Protein AF-A0A2P7AXT3-F1 (afdb_monomer)

Sequence (94 aa):
MLLDEPGSDLPGLVREECRDLLAQIGEKTVRIQTKT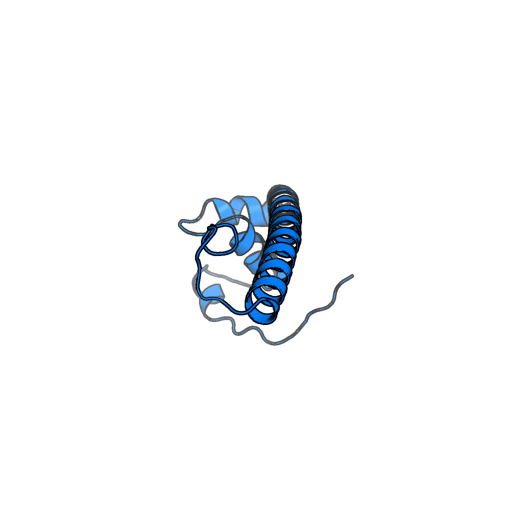RRIKEVAAETDTTRRLQTMPRVGPIVALAVEAFTPAMASFKRGRDFAGSSPSHRFRLQ

Foldseek 3Di:
DLLPDPDNPDDPVNSVVVVVVVVVVVVVVVVVVVVVVVLQVVLVPDPQSVVQCVDPPRHSNNSVVCVQQFDDCVVDPDPVSRVPDDRDDDDDDD

Solvent-accessible surface area (backbone atoms only — not comparable to full-atom values): 5755 Å² total; per-residue (Å²): 103,80,85,70,49,93,82,52,94,66,54,69,66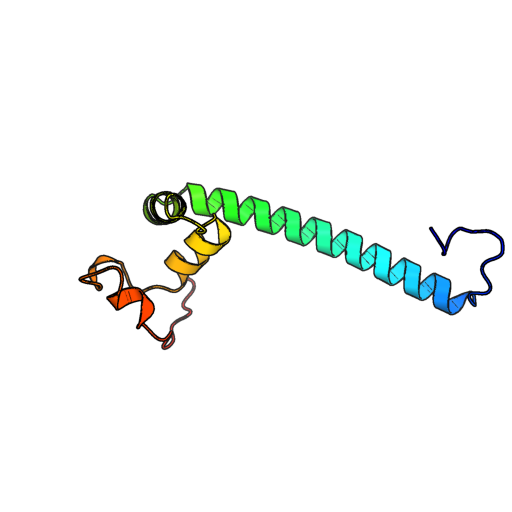,61,45,51,54,52,49,52,50,50,52,51,49,52,54,51,49,54,52,50,52,54,52,51,52,52,44,44,54,58,22,63,72,40,72,66,26,46,55,41,39,74,42,90,92,27,44,44,69,54,15,40,51,47,61,78,71,46,76,65,70,87,81,46,94,44,84,68,58,56,79,69,59,72,86,78,80,79,94,73,94,125

Organism: NCBI:txid314235

pLDDT: mean 76.6, std 16.17, range [37.34, 98.19]

Mean predicted aligned error: 11.71 Å

Secondary structure (DSSP, 8-state):
-TTT-TT----HHHHHHHHHHHHHHHHHHHHHHHHHHHHHHHHHH-HHHHHHTTSTT--HHHHHHHHHHS--GGG-SSHHHH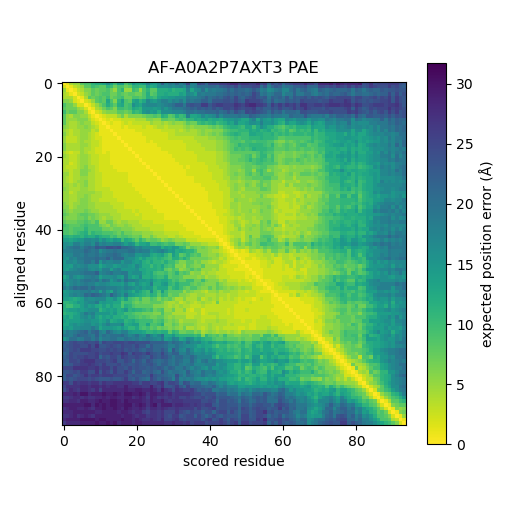HT----------

Structure (mmCIF, N/CA/C/O backbone):
data_AF-A0A2P7AXT3-F1
#
_entry.id   A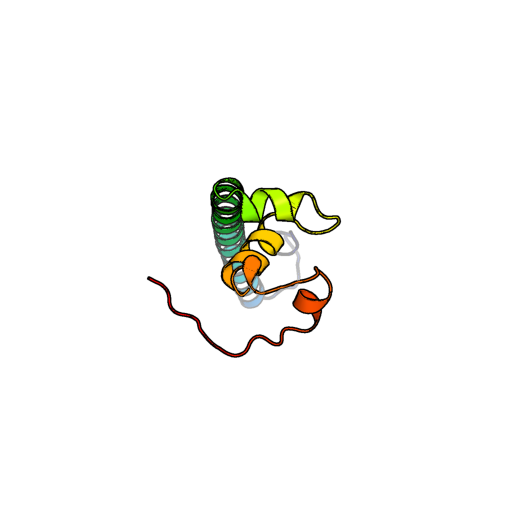F-A0A2P7AXT3-F1
#
loop_
_atom_site.group_PDB
_atom_site.id
_atom_site.type_symbol
_atom_site.label_atom_id
_atom_site.label_alt_id
_atom_site.label_comp_id
_atom_site.label_asym_id
_atom_site.label_entity_id
_atom_site.label_seq_id
_atom_site.pdbx_PDB_ins_code
_atom_site.Cartn_x
_atom_site.Cartn_y
_atom_site.Cartn_z
_atom_site.occupancy
_atom_site.B_iso_or_equiv
_atom_site.auth_seq_id
_atom_site.auth_comp_id
_atom_site.auth_asym_id
_atom_site.auth_atom_id
_atom_site.pdbx_PDB_model_num
ATOM 1 N N . MET A 1 1 ? 14.974 12.132 -14.523 1.00 62.66 1 MET A N 1
ATOM 2 C CA . MET A 1 1 ? 15.087 10.776 -13.921 1.00 62.66 1 MET A CA 1
ATOM 3 C C . MET A 1 1 ? 16.189 10.050 -14.681 1.00 62.66 1 MET A C 1
ATOM 5 O O . MET A 1 1 ? 16.361 10.381 -15.839 1.00 62.66 1 MET A O 1
ATOM 9 N N . LEU A 1 2 ? 16.930 9.084 -14.118 1.00 65.50 2 LEU A N 1
ATOM 10 C CA . LEU A 1 2 ? 18.057 8.429 -14.832 1.00 65.50 2 LEU A CA 1
ATOM 11 C C . LEU A 1 2 ? 17.674 7.847 -16.219 1.00 65.50 2 LEU A C 1
ATOM 13 O O . LEU A 1 2 ? 18.516 7.712 -17.107 1.00 65.50 2 LEU A O 1
ATOM 17 N N . LEU A 1 3 ? 16.386 7.539 -16.420 1.00 68.81 3 LEU A N 1
ATOM 18 C CA . LEU A 1 3 ? 15.824 7.071 -17.692 1.00 68.81 3 LEU A CA 1
ATOM 19 C C . LEU A 1 3 ? 15.602 8.178 -18.743 1.00 68.81 3 LEU A C 1
ATOM 21 O O . LEU A 1 3 ? 15.363 7.845 -19.903 1.00 68.81 3 LEU A O 1
ATOM 25 N N . ASP A 1 4 ? 15.696 9.454 -18.375 1.00 70.81 4 ASP A N 1
ATOM 26 C CA . ASP A 1 4 ? 15.493 10.615 -19.258 1.00 70.81 4 ASP A CA 1
ATOM 27 C C . ASP A 1 4 ? 16.793 11.395 -19.510 1.00 70.81 4 ASP A C 1
ATOM 29 O O . ASP A 1 4 ? 16.810 12.296 -20.341 1.00 70.81 4 ASP A O 1
ATOM 33 N N . GLU A 1 5 ? 17.883 11.042 -18.817 1.00 77.44 5 GLU A N 1
ATOM 34 C CA . GLU A 1 5 ? 19.186 11.687 -18.989 1.00 77.44 5 GLU A CA 1
ATOM 35 C C . GLU A 1 5 ? 19.814 11.291 -20.340 1.00 77.44 5 GLU A C 1
ATOM 37 O O . GLU A 1 5 ? 20.057 10.094 -20.577 1.00 77.44 5 GLU A O 1
ATOM 42 N N . PRO A 1 6 ? 20.099 12.262 -21.231 1.00 59.66 6 PRO A N 1
ATOM 43 C CA . PRO A 1 6 ? 20.831 12.008 -22.462 1.00 59.66 6 PRO A CA 1
ATOM 44 C C . PRO A 1 6 ? 22.294 11.711 -22.106 1.00 59.66 6 PRO A C 1
ATOM 46 O O . PRO A 1 6 ? 23.054 12.607 -21.755 1.00 59.66 6 PRO A O 1
ATOM 49 N N . GLY A 1 7 ? 22.671 10.432 -22.157 1.00 63.44 7 GLY A N 1
ATOM 50 C CA . GLY A 1 7 ? 24.008 9.952 -21.789 1.00 63.44 7 GLY A CA 1
ATOM 51 C C . GLY A 1 7 ? 24.029 8.862 -20.718 1.00 63.44 7 GLY A C 1
ATOM 52 O O . GLY A 1 7 ? 25.110 8.446 -20.320 1.00 63.44 7 GLY A O 1
ATOM 53 N N . SER A 1 8 ? 22.877 8.375 -20.236 1.00 67.56 8 SER A N 1
ATOM 54 C CA . SER A 1 8 ? 22.899 7.175 -19.394 1.00 67.56 8 SER A CA 1
ATOM 55 C C . SER A 1 8 ? 23.218 5.936 -20.235 1.00 67.56 8 SER A C 1
ATOM 57 O O . SER A 1 8 ? 22.480 5.620 -21.170 1.00 67.56 8 SER A O 1
ATOM 59 N N . ASP A 1 9 ? 24.277 5.211 -19.858 1.00 76.25 9 ASP A N 1
ATOM 60 C CA . ASP A 1 9 ? 24.773 3.969 -20.489 1.00 76.25 9 ASP A CA 1
ATOM 61 C C . ASP A 1 9 ? 23.798 2.777 -20.380 1.00 76.25 9 ASP A C 1
ATOM 63 O O . ASP A 1 9 ? 24.167 1.614 -20.549 1.00 76.25 9 ASP A O 1
ATOM 67 N N . LEU A 1 10 ? 22.529 3.040 -20.061 1.00 79.94 10 LEU A N 1
ATOM 68 C CA . LEU A 1 10 ? 21.513 2.017 -19.904 1.00 79.94 10 LEU A CA 1
ATOM 69 C C . LEU A 1 10 ? 21.023 1.551 -21.286 1.00 79.94 10 LEU A C 1
ATOM 71 O O . LEU A 1 10 ? 20.501 2.383 -22.045 1.00 79.94 10 LEU A O 1
ATOM 75 N N . PRO A 1 11 ? 21.108 0.242 -21.598 1.00 88.06 11 PRO A N 1
ATOM 76 C CA . PRO A 1 11 ? 20.555 -0.310 -22.828 1.00 88.06 11 PRO A CA 1
ATOM 77 C C . PRO A 1 11 ? 19.066 0.023 -22.980 1.00 88.06 11 PRO A C 1
ATOM 79 O O . PRO A 1 11 ? 18.327 0.051 -21.992 1.00 88.06 11 PRO A O 1
ATOM 82 N N . GLY A 1 12 ? 18.615 0.232 -24.221 1.00 85.19 12 GLY A N 1
ATOM 83 C CA . GLY A 1 12 ? 17.232 0.625 -24.530 1.00 85.19 12 GLY A CA 1
ATOM 84 C C . GLY A 1 12 ? 16.180 -0.276 -23.877 1.00 85.19 12 GLY A C 1
ATOM 85 O O . GLY A 1 12 ? 15.277 0.234 -23.222 1.00 85.19 12 GLY A O 1
ATOM 86 N N . LEU A 1 13 ? 16.383 -1.598 -23.934 1.00 88.56 13 LEU A N 1
ATOM 87 C CA . LEU A 1 13 ? 15.496 -2.587 -23.314 1.00 88.56 13 LEU A CA 1
ATOM 88 C C . LEU A 1 13 ? 15.337 -2.368 -21.802 1.00 88.56 13 LEU A C 1
ATOM 90 O O . LEU A 1 13 ? 14.229 -2.343 -21.286 1.00 88.56 13 LEU A O 1
ATOM 94 N N . VAL A 1 14 ? 16.437 -2.141 -21.078 1.00 89.81 14 VAL A N 1
ATOM 95 C CA . VAL A 1 14 ? 16.381 -1.908 -19.623 1.00 89.81 14 VAL A CA 1
ATOM 96 C C . VAL A 1 14 ? 15.610 -0.624 -19.315 1.00 89.81 14 VAL A C 1
ATOM 98 O O . VAL A 1 14 ? 14.881 -0.551 -18.327 1.00 89.81 14 VAL A O 1
ATOM 101 N N . ARG A 1 15 ? 15.744 0.396 -20.169 1.00 88.50 15 ARG A N 1
ATOM 102 C CA . ARG A 1 15 ? 15.029 1.667 -20.026 1.00 88.50 15 ARG A CA 1
ATOM 103 C C . ARG A 1 15 ? 13.526 1.507 -20.254 1.00 88.50 15 ARG A C 1
ATOM 105 O O . ARG A 1 15 ? 12.754 2.126 -19.527 1.00 88.50 15 ARG A O 1
ATOM 112 N N . GLU A 1 16 ? 13.127 0.705 -21.234 1.00 90.06 16 GLU A N 1
ATOM 113 C CA . GLU A 1 16 ? 11.725 0.356 -21.502 1.00 90.06 1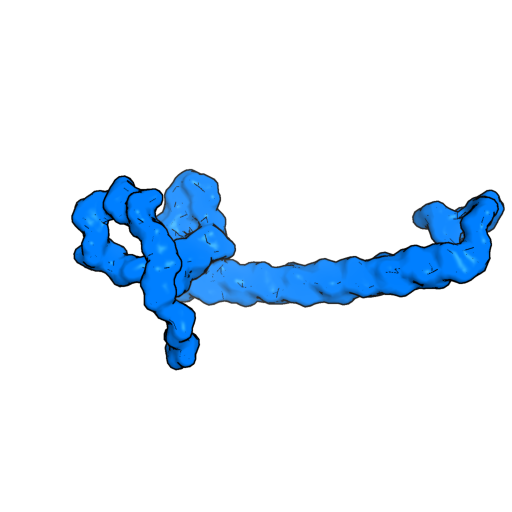6 GLU A CA 1
ATOM 114 C C . GLU A 1 16 ? 11.118 -0.401 -20.319 1.00 90.06 16 GLU A C 1
ATOM 116 O O . GLU A 1 16 ? 10.157 0.086 -19.726 1.00 90.06 16 GLU A O 1
ATOM 121 N N . GLU A 1 17 ? 11.764 -1.475 -19.863 1.00 93.31 17 GLU A N 1
ATOM 122 C CA . GLU A 1 17 ? 11.311 -2.241 -18.694 1.00 93.31 17 GLU A CA 1
ATOM 123 C C . GLU A 1 17 ? 11.185 -1.364 -17.437 1.00 93.31 17 GLU A C 1
ATOM 125 O O . GLU A 1 17 ? 10.204 -1.434 -16.695 1.00 93.31 17 GLU A O 1
ATOM 130 N N . CYS A 1 18 ? 12.150 -0.470 -17.195 1.00 92.50 18 CYS A N 1
ATOM 131 C CA . CYS A 1 18 ? 12.078 0.446 -16.058 1.00 92.50 18 CYS A CA 1
ATOM 132 C C . CYS A 1 18 ? 10.912 1.441 -16.177 1.00 92.50 18 CYS A C 1
ATOM 134 O O . CYS A 1 18 ? 10.289 1.770 -15.165 1.00 92.50 18 CYS A O 1
ATOM 136 N N . ARG A 1 19 ? 10.595 1.925 -17.386 1.00 92.00 19 ARG A N 1
ATOM 137 C CA . ARG A 1 19 ? 9.433 2.803 -17.605 1.00 92.00 19 ARG A CA 1
ATOM 138 C C . ARG A 1 19 ? 8.128 2.062 -17.352 1.00 92.00 19 ARG A C 1
ATOM 140 O O . ARG A 1 19 ? 7.261 2.606 -16.669 1.00 92.00 19 ARG A O 1
ATOM 147 N N . ASP A 1 20 ? 8.024 0.823 -17.809 1.00 95.19 20 ASP A N 1
ATOM 148 C CA . ASP A 1 20 ? 6.845 -0.010 -17.587 1.00 95.19 20 ASP A CA 1
ATOM 149 C C . ASP A 1 20 ? 6.634 -0.30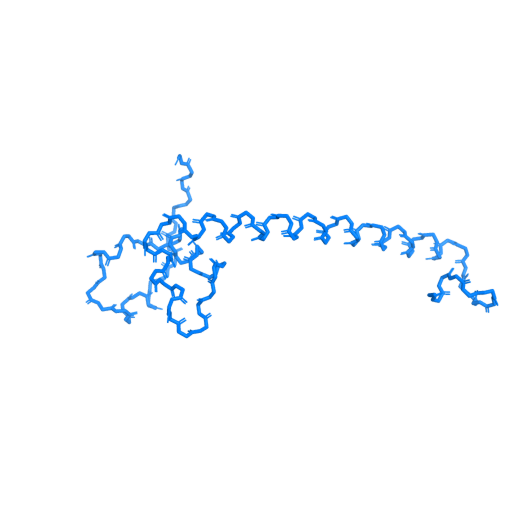0 -16.100 1.00 95.19 20 ASP A C 1
ATOM 151 O O . ASP A 1 20 ? 5.519 -0.170 -15.584 1.00 95.19 20 ASP A O 1
ATOM 155 N N . LEU A 1 21 ? 7.706 -0.601 -15.362 1.00 95.56 21 LEU A N 1
ATOM 156 C CA . LEU A 1 21 ? 7.642 -0.759 -13.907 1.00 95.56 21 LEU A CA 1
ATOM 157 C C . LEU A 1 21 ? 7.173 0.522 -13.211 1.00 95.56 21 LEU A C 1
ATOM 159 O O . LEU A 1 21 ? 6.351 0.457 -12.296 1.00 95.56 21 LEU A O 1
ATOM 163 N N . LEU A 1 22 ? 7.642 1.691 -13.646 1.00 95.69 22 LEU A N 1
ATOM 164 C CA . LEU A 1 22 ? 7.216 2.968 -13.071 1.00 95.69 22 LEU A CA 1
ATOM 165 C C . LEU A 1 22 ? 5.756 3.289 -13.385 1.00 95.69 22 LEU A C 1
ATOM 167 O O . LEU A 1 22 ? 5.031 3.727 -12.489 1.00 95.69 22 LEU A O 1
ATOM 171 N N . ALA A 1 23 ? 5.295 3.005 -14.604 1.00 96.38 23 ALA A N 1
ATOM 172 C CA . ALA A 1 23 ? 3.885 3.116 -14.965 1.00 96.38 23 ALA A CA 1
ATOM 173 C C . ALA A 1 23 ? 3.020 2.210 -14.071 1.00 96.38 23 ALA A C 1
ATOM 175 O O . ALA A 1 23 ? 2.034 2.657 -13.478 1.00 96.38 23 ALA A O 1
ATOM 176 N N . GLN A 1 24 ? 3.448 0.961 -13.879 1.00 97.94 24 GLN A N 1
ATOM 177 C CA . GLN A 1 24 ? 2.786 0.011 -12.991 1.00 97.94 24 GLN A CA 1
ATOM 178 C C . GLN A 1 24 ? 2.770 0.460 -11.525 1.00 97.94 24 GLN A C 1
ATOM 180 O O . GLN A 1 24 ? 1.763 0.268 -10.837 1.00 97.94 24 GLN A O 1
ATOM 185 N N . ILE A 1 25 ? 3.869 1.026 -11.022 1.00 97.88 25 ILE A N 1
ATOM 186 C CA . ILE A 1 25 ? 3.944 1.582 -9.665 1.00 97.88 25 ILE A CA 1
ATOM 187 C C . ILE A 1 25 ? 2.964 2.746 -9.530 1.00 97.88 25 ILE A C 1
ATOM 189 O O . ILE A 1 25 ? 2.224 2.799 -8.544 1.00 97.88 25 ILE A O 1
ATOM 193 N N . GLY A 1 26 ? 2.909 3.641 -10.518 1.00 97.50 26 GLY A N 1
ATOM 194 C CA . GLY A 1 26 ? 1.962 4.753 -10.552 1.00 97.50 26 GLY A CA 1
ATOM 195 C C . GLY A 1 26 ? 0.512 4.272 -10.474 1.00 97.50 26 GLY A C 1
ATOM 196 O O . GLY A 1 26 ? -0.228 4.670 -9.571 1.00 97.50 26 GLY A O 1
A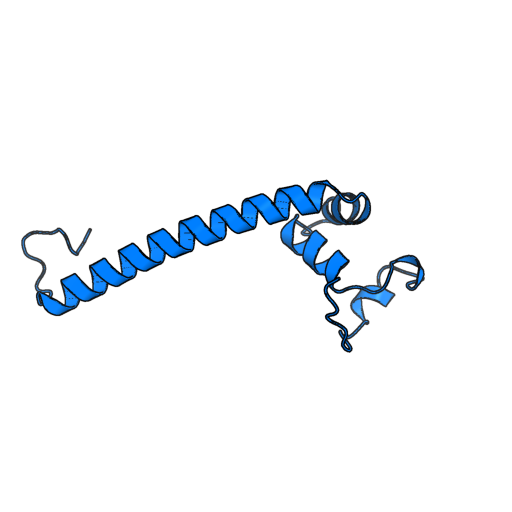TOM 197 N N . GLU A 1 27 ? 0.125 3.338 -11.345 1.00 98.19 27 GLU A N 1
ATOM 198 C CA . GLU A 1 27 ? -1.226 2.762 -11.364 1.00 98.19 27 GLU A CA 1
ATOM 199 C C . GLU A 1 27 ? -1.587 2.111 -10.018 1.00 98.19 27 GLU A C 1
ATOM 201 O O . GLU A 1 27 ? -2.639 2.385 -9.425 1.00 98.19 27 GLU A O 1
ATOM 206 N N . LYS A 1 28 ? -0.695 1.266 -9.488 1.00 98.12 28 LYS A N 1
ATOM 207 C CA . LYS A 1 28 ? -0.914 0.573 -8.212 1.00 98.12 28 LYS A CA 1
ATOM 208 C C . LYS A 1 28 ? -1.008 1.561 -7.050 1.00 98.12 28 LYS A C 1
ATOM 210 O O . LYS A 1 28 ? -1.864 1.384 -6.183 1.00 98.12 28 LYS A O 1
ATOM 215 N N . THR A 1 29 ? -0.203 2.62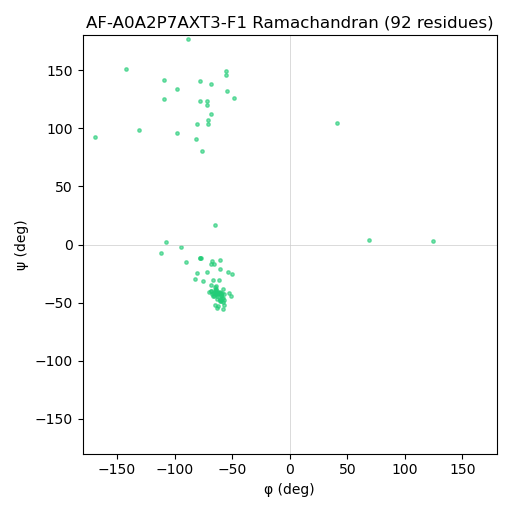2 -7.057 1.00 97.56 29 THR A N 1
ATOM 216 C CA . THR A 1 29 ? -0.238 3.683 -6.041 1.00 97.56 29 THR A CA 1
ATOM 217 C C . THR A 1 29 ? -1.601 4.367 -6.009 1.00 97.56 29 THR A C 1
ATOM 219 O O . THR A 1 29 ? -2.213 4.459 -4.943 1.00 97.56 29 THR A O 1
ATOM 222 N N . VAL A 1 30 ? -2.140 4.756 -7.168 1.00 98.00 30 VAL A N 1
ATOM 223 C CA . VAL A 1 30 ? -3.481 5.365 -7.271 1.00 98.00 30 VAL A CA 1
ATOM 224 C C . VAL A 1 30 ? -4.564 4.416 -6.747 1.00 98.00 30 VAL A C 1
ATOM 226 O O . VAL A 1 30 ? -5.452 4.814 -5.981 1.00 98.00 30 VAL A O 1
ATOM 229 N N . ARG A 1 31 ? -4.480 3.129 -7.097 1.00 97.75 31 ARG A N 1
ATOM 230 C CA . ARG A 1 31 ? -5.429 2.108 -6.624 1.00 97.75 31 ARG A CA 1
ATOM 231 C C . ARG A 1 31 ? -5.351 1.908 -5.108 1.00 97.75 31 ARG A C 1
ATOM 233 O O . ARG A 1 31 ? -6.395 1.783 -4.464 1.00 97.75 31 ARG A O 1
ATOM 240 N N . ILE A 1 32 ? -4.151 1.903 -4.525 1.00 96.69 32 ILE A N 1
ATOM 241 C CA . ILE A 1 32 ? -3.942 1.819 -3.069 1.00 96.69 32 ILE A CA 1
ATOM 242 C C . ILE A 1 32 ? -4.529 3.045 -2.372 1.00 96.69 32 ILE A C 1
ATOM 244 O O . ILE A 1 32 ? -5.268 2.887 -1.399 1.00 96.69 32 ILE A O 1
ATOM 248 N N . GLN A 1 33 ? -4.261 4.252 -2.873 1.00 96.31 33 GLN A N 1
ATOM 249 C CA . GLN A 1 33 ? -4.801 5.490 -2.302 1.00 96.31 33 GLN A CA 1
ATOM 250 C C . GLN A 1 33 ? -6.333 5.492 -2.323 1.00 96.31 33 GLN A C 1
ATOM 252 O O . GLN A 1 33 ? -6.969 5.779 -1.309 1.00 96.31 33 GLN A O 1
ATOM 257 N N . THR A 1 34 ? -6.928 5.068 -3.440 1.00 96.56 34 THR A N 1
ATOM 258 C CA . THR A 1 34 ? -8.385 4.951 -3.584 1.00 96.56 34 THR A CA 1
ATOM 259 C C . THR A 1 34 ? -8.981 3.992 -2.553 1.00 96.56 34 THR A C 1
ATOM 261 O O . THR A 1 34 ? -9.937 4.339 -1.859 1.00 96.56 34 THR A O 1
ATOM 264 N N . LYS A 1 35 ? -8.404 2.793 -2.405 1.00 94.56 35 LYS A N 1
ATOM 265 C CA . LYS A 1 35 ? -8.858 1.807 -1.409 1.00 94.56 35 LYS A CA 1
ATOM 266 C C . LYS A 1 35 ? -8.653 2.303 0.021 1.00 94.56 35 LYS A C 1
ATOM 268 O O . LYS A 1 35 ? -9.528 2.121 0.858 1.00 94.56 35 LYS A O 1
ATOM 273 N N . THR A 1 36 ? -7.535 2.975 0.285 1.00 90.81 36 THR A N 1
ATOM 274 C CA . THR A 1 36 ? -7.231 3.558 1.598 1.00 90.81 36 THR A CA 1
ATOM 275 C C . THR A 1 36 ? -8.261 4.614 1.984 1.00 90.81 36 THR A C 1
ATOM 277 O O . THR A 1 36 ? -8.701 4.636 3.130 1.00 90.81 36 THR A O 1
ATOM 280 N N . ARG A 1 37 ? -8.686 5.466 1.039 1.00 90.31 37 ARG A N 1
ATOM 281 C CA . ARG A 1 37 ? -9.757 6.444 1.278 1.00 90.31 37 ARG A CA 1
ATOM 282 C C . ARG A 1 37 ? -11.068 5.754 1.655 1.00 90.31 37 ARG A C 1
ATOM 284 O O . ARG A 1 37 ? -11.632 6.091 2.687 1.00 90.31 37 ARG A O 1
ATOM 291 N N . ARG A 1 38 ? -11.479 4.735 0.893 1.00 89.69 38 ARG A N 1
ATOM 292 C CA . ARG A 1 38 ? -12.694 3.954 1.193 1.00 89.69 38 ARG A CA 1
ATOM 293 C C . ARG A 1 38 ? -12.639 3.289 2.569 1.00 89.69 38 ARG A C 1
ATOM 295 O O . ARG A 1 38 ? -13.613 3.331 3.302 1.00 89.69 38 ARG A O 1
ATOM 302 N N . ILE A 1 39 ? -11.493 2.719 2.947 1.00 86.62 39 ILE A N 1
ATOM 303 C CA . ILE A 1 39 ? -11.305 2.129 4.282 1.00 86.62 39 ILE A CA 1
ATOM 304 C C . ILE A 1 39 ? -11.494 3.179 5.380 1.00 86.62 39 ILE A C 1
ATOM 306 O O . ILE A 1 39 ? -12.119 2.886 6.391 1.00 86.62 39 ILE A O 1
ATOM 310 N N . LYS A 1 40 ? -10.973 4.399 5.194 1.00 81.44 40 LYS A N 1
ATOM 311 C CA . LYS A 1 40 ? -11.158 5.489 6.164 1.00 81.44 40 LYS A CA 1
ATOM 312 C C . LYS A 1 40 ? -12.622 5.909 6.295 1.00 81.44 40 LYS A C 1
ATOM 314 O O . LYS A 1 40 ? -13.046 6.187 7.407 1.00 81.44 40 LYS A O 1
ATOM 319 N N . GLU A 1 41 ? -13.352 5.955 5.183 1.00 84.94 41 GLU A N 1
ATOM 320 C CA . GLU A 1 41 ? -14.787 6.270 5.158 1.00 84.94 41 GLU A CA 1
ATOM 321 C C . GLU A 1 41 ? -15.581 5.212 5.927 1.00 84.94 41 GLU A C 1
ATOM 323 O O . GLU A 1 41 ? -16.211 5.544 6.924 1.00 84.94 41 GLU A O 1
ATOM 328 N N . VAL A 1 42 ? -15.426 3.933 5.570 1.00 81.75 42 VAL A N 1
ATOM 329 C CA . VAL A 1 42 ? -16.105 2.817 6.254 1.00 81.75 42 VAL A CA 1
ATOM 330 C C . VAL A 1 42 ? -15.734 2.758 7.741 1.00 81.75 42 VAL A C 1
ATOM 332 O O . VAL A 1 42 ? -16.596 2.603 8.598 1.00 81.75 42 VAL A O 1
ATOM 335 N N . ALA A 1 43 ? -14.459 2.955 8.088 1.00 76.25 43 ALA A N 1
ATOM 336 C CA . ALA A 1 43 ? -14.021 2.971 9.484 1.00 76.25 43 ALA A CA 1
ATOM 337 C C . ALA A 1 43 ? -14.558 4.173 10.287 1.00 76.25 43 ALA A C 1
ATOM 339 O O . ALA A 1 43 ? -14.434 4.179 11.512 1.00 76.25 43 ALA A O 1
ATOM 340 N N . ALA A 1 44 ? -15.105 5.207 9.647 1.00 76.06 44 ALA A N 1
ATOM 341 C CA . ALA A 1 44 ? -15.753 6.323 10.333 1.00 76.06 44 ALA A CA 1
ATOM 342 C C . ALA A 1 44 ? -17.258 6.088 10.567 1.00 76.06 44 ALA A C 1
ATOM 344 O O . ALA A 1 44 ? -17.849 6.809 11.370 1.00 76.06 44 ALA A O 1
ATOM 345 N N . GLU A 1 45 ? -17.861 5.103 9.894 1.00 78.19 45 GLU A N 1
ATOM 346 C CA . GLU A 1 45 ? -19.303 4.831 9.934 1.00 78.19 45 GLU A CA 1
ATOM 347 C C . GLU A 1 45 ? -19.733 4.013 11.159 1.00 78.19 45 GLU A C 1
ATOM 349 O O . GLU A 1 45 ? -20.852 4.198 11.637 1.00 78.19 45 GLU A O 1
ATOM 354 N N . THR A 1 46 ? -18.872 3.143 11.705 1.00 75.12 46 THR A N 1
ATOM 355 C CA . THR A 1 46 ? -19.222 2.326 12.880 1.00 75.12 46 THR A CA 1
ATOM 356 C C . THR A 1 46 ? -18.693 2.941 14.182 1.00 75.12 46 THR A C 1
ATOM 358 O O . THR A 1 46 ? -17.539 3.372 14.300 1.00 75.12 46 THR A O 1
ATOM 361 N N . ASP A 1 47 ? -19.544 2.992 15.212 1.00 74.44 47 ASP A N 1
ATOM 362 C CA . ASP A 1 47 ? -19.162 3.511 16.535 1.00 74.44 47 ASP A CA 1
ATOM 363 C C . ASP A 1 47 ? -18.025 2.690 17.166 1.00 74.44 47 ASP A C 1
ATOM 365 O O . ASP A 1 47 ? -17.188 3.212 17.908 1.00 74.44 47 ASP A O 1
ATOM 369 N N . THR A 1 48 ? -17.962 1.400 16.846 1.00 73.56 48 THR A N 1
ATOM 370 C CA . THR A 1 48 ? -16.926 0.452 17.259 1.00 73.56 48 THR A CA 1
ATOM 371 C C . THR A 1 48 ? -15.559 0.805 16.677 1.00 73.56 48 THR A C 1
ATOM 373 O O . THR A 1 48 ? -14.611 0.977 17.453 1.00 73.56 48 THR A O 1
ATOM 376 N N . THR A 1 49 ? -15.422 1.010 15.361 1.00 75.19 49 THR A N 1
ATOM 377 C CA . THR A 1 49 ? -14.140 1.433 14.762 1.00 75.19 49 THR A CA 1
ATOM 378 C C . THR A 1 49 ? -13.756 2.843 15.156 1.00 75.19 49 THR A C 1
ATOM 380 O O . THR A 1 49 ? -12.570 3.114 15.359 1.00 75.19 49 THR A O 1
ATOM 383 N N . ARG A 1 50 ? -14.725 3.750 15.308 1.00 76.06 50 ARG A N 1
ATOM 384 C CA . ARG A 1 50 ? -14.459 5.121 15.755 1.00 76.06 50 ARG A CA 1
ATOM 385 C C . ARG A 1 50 ? -13.876 5.149 17.165 1.00 76.06 50 ARG A C 1
ATOM 387 O O . ARG A 1 50 ? -12.922 5.881 17.418 1.00 76.06 50 ARG A O 1
ATOM 394 N N . ARG A 1 51 ? -14.396 4.322 18.077 1.00 77.25 51 ARG A N 1
ATOM 395 C CA . ARG A 1 51 ? -13.844 4.183 19.434 1.00 77.25 51 ARG A CA 1
ATOM 396 C C . ARG A 1 51 ? -12.462 3.541 19.419 1.00 77.25 51 ARG A C 1
ATOM 398 O O . ARG A 1 51 ? -11.575 4.041 20.107 1.00 77.25 51 ARG A O 1
ATOM 405 N N . LEU A 1 52 ? -12.246 2.503 18.610 1.00 78.19 52 LEU A N 1
ATOM 406 C CA . LEU A 1 52 ? -10.924 1.887 18.451 1.00 78.19 52 LEU A CA 1
ATOM 407 C C . LEU A 1 52 ? -9.876 2.904 17.981 1.00 78.19 52 LEU A C 1
ATOM 409 O O . LEU A 1 52 ? -8.765 2.903 18.497 1.00 78.19 52 LEU A O 1
ATOM 413 N N . GLN A 1 53 ? -10.243 3.834 17.095 1.00 82.38 53 GLN A N 1
ATOM 414 C CA . GLN A 1 53 ? -9.341 4.884 16.604 1.00 82.38 53 GLN A CA 1
ATOM 415 C C . GLN A 1 53 ? -8.883 5.896 17.663 1.00 82.38 53 GLN A C 1
ATOM 417 O O . GLN A 1 53 ? -7.909 6.614 17.451 1.00 82.38 53 GLN A O 1
ATOM 422 N N . THR A 1 54 ? -9.565 5.969 18.810 1.00 81.44 54 THR A N 1
ATOM 423 C CA . THR A 1 54 ? -9.134 6.820 19.933 1.00 81.44 54 THR A CA 1
ATOM 424 C C . THR A 1 54 ? -7.981 6.203 20.731 1.00 81.44 54 THR A C 1
ATOM 426 O O . THR A 1 54 ? -7.356 6.882 21.545 1.00 81.44 54 THR A O 1
ATOM 429 N N . MET A 1 55 ? -7.670 4.923 20.500 1.00 80.31 55 MET A N 1
ATOM 430 C CA . MET A 1 55 ? -6.560 4.239 21.153 1.00 80.31 55 MET A CA 1
ATOM 431 C C . MET A 1 55 ? -5.218 4.634 20.510 1.00 80.31 55 MET A C 1
ATOM 433 O O . MET A 1 55 ? -5.114 4.711 19.282 1.00 80.31 55 MET A O 1
ATOM 437 N N . PRO A 1 56 ? -4.143 4.820 21.300 1.00 75.50 56 PRO A N 1
ATOM 438 C CA . PRO A 1 56 ? -2.819 5.106 20.757 1.00 75.50 56 PRO A CA 1
ATOM 439 C C . PRO A 1 56 ? -2.382 4.055 19.727 1.00 75.50 56 PRO A C 1
ATOM 441 O O . PRO A 1 56 ? -2.452 2.857 19.992 1.00 75.50 56 PRO A O 1
ATOM 444 N N . ARG A 1 57 ? -1.882 4.513 18.569 1.00 82.19 57 ARG A N 1
ATOM 445 C CA . ARG A 1 57 ? -1.410 3.687 17.431 1.00 82.19 57 ARG A CA 1
ATOM 446 C C . ARG A 1 57 ? -2.499 2.917 16.670 1.00 82.19 57 ARG A C 1
ATOM 448 O O . ARG A 1 57 ? -2.165 2.203 15.724 1.00 82.19 57 ARG A O 1
ATOM 455 N N . VAL A 1 58 ? -3.775 3.081 17.012 1.00 84.31 58 VAL A N 1
ATOM 456 C CA . VAL A 1 58 ? -4.886 2.460 16.284 1.00 84.31 58 VAL A CA 1
ATOM 457 C C . VAL A 1 58 ? -5.463 3.480 15.305 1.00 84.31 58 VAL A C 1
ATOM 459 O O . VAL A 1 58 ? -6.250 4.340 15.666 1.00 84.31 58 VAL A O 1
ATOM 462 N N . GLY A 1 59 ? -5.026 3.420 14.047 1.00 83.69 59 GLY A N 1
ATOM 463 C CA . GLY A 1 59 ? -5.591 4.233 12.964 1.00 83.69 59 GLY A CA 1
ATOM 464 C C . GLY A 1 59 ? -6.782 3.551 12.271 1.00 83.69 59 GLY A C 1
ATOM 465 O O . GLY A 1 59 ? -7.061 2.388 12.553 1.00 83.69 59 GLY A O 1
ATOM 466 N N . PRO A 1 60 ? -7.438 4.210 11.300 1.00 83.69 60 PRO A N 1
ATOM 467 C CA . PRO A 1 60 ? -8.632 3.694 10.614 1.00 83.69 60 PRO A CA 1
ATOM 468 C C . PRO A 1 60 ? -8.480 2.281 10.025 1.00 83.69 60 PRO A C 1
ATOM 470 O O . PRO A 1 60 ? -9.366 1.448 10.167 1.00 83.69 60 PRO A O 1
ATOM 473 N N . ILE A 1 61 ? -7.328 1.984 9.410 1.00 85.06 61 ILE A N 1
ATOM 474 C CA . ILE A 1 61 ? -7.046 0.661 8.825 1.00 85.06 61 ILE A CA 1
ATOM 475 C C . ILE A 1 61 ? -6.961 -0.411 9.918 1.00 85.06 61 ILE A C 1
ATOM 477 O O . ILE A 1 61 ? -7.518 -1.495 9.773 1.00 85.06 61 ILE A O 1
ATOM 481 N N . VAL A 1 62 ? -6.267 -0.102 11.017 1.00 84.50 62 VAL A N 1
ATOM 482 C CA . VAL A 1 62 ? -6.086 -1.031 12.139 1.00 84.50 62 VAL A CA 1
ATOM 483 C C . VAL A 1 62 ? -7.408 -1.231 12.874 1.00 84.50 62 VAL A C 1
ATOM 485 O O . VAL A 1 62 ? -7.739 -2.359 13.207 1.00 84.50 62 VAL A O 1
ATOM 488 N N . ALA A 1 63 ? -8.187 -0.166 13.074 1.00 84.38 63 ALA A N 1
ATOM 489 C CA . ALA A 1 63 ? -9.507 -0.240 13.686 1.00 84.38 63 ALA A CA 1
ATOM 490 C C . ALA A 1 63 ? -10.464 -1.126 12.880 1.00 84.38 63 ALA A C 1
ATOM 492 O O . ALA A 1 63 ? -11.102 -1.998 13.462 1.00 84.38 63 ALA A O 1
ATOM 493 N N . LEU A 1 64 ? -10.514 -0.948 11.555 1.00 84.25 64 LEU A N 1
ATOM 494 C CA . LEU A 1 64 ? -11.343 -1.778 10.680 1.00 84.25 64 LEU A CA 1
ATOM 495 C C . LEU A 1 64 ? -10.881 -3.239 10.677 1.00 84.25 64 LEU A C 1
ATOM 497 O O . LEU A 1 64 ? -11.707 -4.141 10.738 1.00 84.25 64 LEU A O 1
ATOM 501 N N . ALA A 1 65 ? -9.570 -3.491 10.632 1.00 84.19 65 ALA A N 1
ATOM 502 C CA . ALA A 1 65 ? -9.040 -4.852 10.702 1.00 84.19 65 ALA A CA 1
ATOM 503 C C . ALA A 1 65 ? -9.380 -5.522 12.040 1.00 84.19 65 ALA A C 1
ATOM 505 O O . ALA A 1 65 ? -9.782 -6.681 12.066 1.00 84.19 65 ALA A O 1
ATOM 506 N N . VAL A 1 66 ? -9.255 -4.784 13.145 1.00 81.25 66 VAL A N 1
ATOM 507 C CA . VAL A 1 66 ? -9.672 -5.252 14.467 1.00 81.25 66 VAL A CA 1
ATOM 508 C C . VAL A 1 66 ? -11.154 -5.603 14.439 1.00 81.25 66 VAL A C 1
ATOM 510 O O . VAL A 1 66 ? -11.487 -6.744 14.719 1.00 81.25 66 VAL A O 1
ATOM 513 N N . GLU A 1 67 ? -12.041 -4.696 14.041 1.00 82.06 67 GLU A N 1
ATOM 514 C CA . GLU A 1 67 ? -13.480 -4.981 13.989 1.00 82.06 67 GLU A CA 1
ATOM 515 C C . GLU A 1 67 ? -13.816 -6.191 13.100 1.00 82.06 67 GLU A C 1
ATOM 517 O O . GLU A 1 67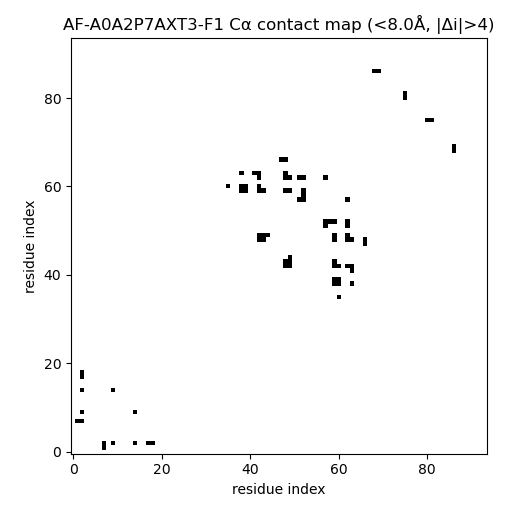 ? -14.534 -7.087 13.533 1.00 82.06 67 GLU A O 1
ATOM 522 N N . ALA A 1 68 ? -13.260 -6.259 11.889 1.00 84.25 68 ALA A N 1
ATOM 523 C CA . ALA A 1 68 ? -13.578 -7.307 10.920 1.00 84.25 68 ALA A CA 1
ATOM 524 C C . ALA A 1 68 ? -13.112 -8.705 11.351 1.00 84.25 68 ALA A C 1
ATOM 526 O O . ALA A 1 68 ? -13.719 -9.707 10.970 1.00 84.25 68 ALA A O 1
ATOM 527 N N . PHE A 1 69 ? -12.016 -8.785 12.106 1.00 81.38 69 PHE A N 1
ATOM 528 C CA . PHE A 1 69 ? -11.397 -10.058 12.476 1.00 81.38 69 PHE A CA 1
ATOM 529 C C . PHE A 1 69 ? -11.603 -10.444 13.932 1.00 81.38 69 PHE A C 1
ATOM 531 O O . PHE A 1 69 ? -11.091 -11.487 14.345 1.00 81.38 69 PHE A O 1
ATOM 538 N N . THR A 1 70 ? -12.333 -9.647 14.715 1.00 72.81 70 THR A N 1
ATOM 539 C CA . THR A 1 70 ? -12.488 -9.921 16.143 1.00 72.81 70 THR A CA 1
ATOM 540 C C . THR A 1 70 ? -13.889 -10.391 16.499 1.00 72.81 70 THR A C 1
ATOM 542 O O . THR A 1 70 ? -14.878 -9.911 15.944 1.00 72.81 70 THR A O 1
ATOM 545 N N . PRO A 1 71 ? -13.997 -11.361 17.425 1.00 66.94 71 PRO A N 1
ATOM 546 C CA . PRO A 1 71 ? -15.277 -11.723 18.011 1.00 66.94 71 PRO A CA 1
ATOM 547 C C . PRO A 1 71 ? -15.955 -10.494 18.626 1.00 66.94 71 PRO A C 1
ATOM 549 O O . PRO A 1 71 ? -15.277 -9.589 19.116 1.00 66.94 71 PRO A O 1
ATOM 552 N N . ALA A 1 72 ? -17.290 -10.467 18.623 1.00 67.38 72 ALA A N 1
ATOM 553 C CA . ALA A 1 72 ? -18.065 -9.352 19.160 1.00 67.38 72 ALA A CA 1
ATOM 554 C C . ALA A 1 72 ? -17.558 -8.949 20.555 1.00 67.38 72 ALA A C 1
ATOM 556 O O . ALA A 1 72 ? -17.518 -9.784 21.445 1.00 67.38 72 ALA A O 1
ATOM 557 N N . MET A 1 73 ? -17.217 -7.673 20.772 1.00 62.56 73 MET A N 1
ATOM 558 C CA . MET A 1 73 ? -16.539 -7.181 21.990 1.00 62.56 73 MET A CA 1
ATOM 559 C C . MET A 1 73 ? -17.181 -7.622 23.322 1.00 62.56 73 MET A C 1
ATOM 561 O O . MET A 1 73 ? -16.484 -7.734 24.327 1.00 62.56 73 MET A O 1
ATOM 565 N N . ALA A 1 74 ? -18.484 -7.924 23.332 1.00 62.31 74 ALA A N 1
ATOM 566 C CA . ALA A 1 74 ? -19.196 -8.506 24.472 1.00 62.31 74 ALA A CA 1
ATOM 567 C C . ALA A 1 74 ? -18.660 -9.884 24.922 1.00 62.31 74 ALA A C 1
ATOM 569 O O . ALA A 1 74 ? -18.886 -10.284 26.062 1.00 62.31 74 ALA A O 1
ATOM 570 N N . SER A 1 75 ? -17.942 -10.612 24.061 1.00 64.44 75 SER A N 1
ATOM 571 C CA . SER A 1 75 ? -17.318 -11.895 24.391 1.00 64.44 75 SER A CA 1
ATOM 572 C C . SER A 1 75 ? -16.026 -11.755 25.198 1.00 64.44 75 SER A C 1
ATOM 574 O O . SER A 1 75 ? -15.535 -12.753 25.721 1.00 64.44 75 SER A O 1
ATOM 576 N N . PHE A 1 76 ? -15.467 -10.546 25.321 1.00 59.75 76 PHE A N 1
ATOM 577 C CA . PHE A 1 76 ? -14.228 -10.296 26.058 1.00 59.75 76 PHE A CA 1
ATOM 578 C C . PHE A 1 76 ? -14.507 -9.532 27.356 1.00 59.75 76 PHE A C 1
ATOM 580 O O . PHE A 1 76 ? -15.079 -8.445 27.346 1.00 59.75 76 PHE A O 1
ATOM 587 N N . LYS A 1 77 ? -14.064 -10.077 28.499 1.00 58.56 77 LYS A N 1
ATOM 588 C CA . LYS A 1 77 ? -14.225 -9.419 29.809 1.00 58.56 77 LYS A CA 1
ATOM 589 C C . LYS A 1 77 ? -13.252 -8.254 29.999 1.00 58.56 77 LYS A C 1
ATOM 591 O O . LYS A 1 77 ? -13.566 -7.312 30.725 1.00 58.56 77 LYS A O 1
ATOM 596 N N . ARG A 1 78 ? -12.055 -8.321 29.406 1.00 63.62 78 ARG A N 1
ATOM 597 C CA . ARG A 1 78 ? -11.013 -7.282 29.484 1.00 63.62 78 ARG A CA 1
ATOM 598 C C . ARG A 1 78 ? -10.281 -7.151 28.150 1.00 63.62 78 ARG A C 1
ATOM 600 O O . ARG A 1 78 ? -10.065 -8.137 27.458 1.00 63.62 78 ARG A O 1
ATOM 607 N N . GLY A 1 79 ? -9.774 -5.956 27.837 1.00 57.72 79 GLY A N 1
ATOM 608 C CA . GLY A 1 79 ? -8.990 -5.709 26.613 1.00 57.72 79 GLY A CA 1
ATOM 609 C C . GLY A 1 79 ? -7.692 -6.527 26.486 1.00 57.72 79 GLY A C 1
ATOM 610 O O . GLY A 1 79 ? -7.130 -6.605 25.403 1.00 57.72 79 GLY A O 1
ATOM 611 N N . ARG A 1 80 ? -7.213 -7.174 27.561 1.00 66.38 80 ARG A N 1
ATOM 612 C CA . ARG A 1 80 ? -6.092 -8.134 27.491 1.00 66.38 80 ARG A CA 1
ATOM 613 C C . ARG A 1 80 ? -6.516 -9.527 27.023 1.00 66.38 80 ARG A C 1
ATOM 615 O O . ARG A 1 80 ? -5.691 -10.231 26.455 1.00 66.38 80 ARG A O 1
ATOM 622 N N . ASP A 1 81 ? -7.783 -9.890 27.200 1.00 60.12 81 ASP A N 1
ATOM 623 C CA . ASP A 1 81 ? -8.330 -11.175 26.742 1.00 60.12 81 ASP A CA 1
ATOM 624 C C . ASP A 1 81 ? -8.451 -11.194 25.205 1.00 60.12 81 ASP A C 1
ATOM 626 O O . ASP A 1 81 ? -8.381 -12.242 24.573 1.00 60.12 81 ASP A O 1
ATOM 630 N N . PHE A 1 82 ? -8.546 -10.006 24.603 1.00 58.06 82 PHE A N 1
ATOM 631 C CA . PHE A 1 82 ? -8.492 -9.769 23.163 1.00 58.06 82 PHE A CA 1
ATOM 632 C C . PHE A 1 82 ? -7.108 -10.088 22.564 1.00 58.06 82 PHE A C 1
ATOM 634 O O . PHE A 1 82 ? -7.017 -10.765 21.542 1.00 58.06 82 PHE A O 1
ATOM 641 N N . ALA A 1 83 ? -6.020 -9.668 23.224 1.00 56.62 83 ALA A N 1
ATOM 642 C CA . ALA A 1 83 ? -4.645 -9.859 22.742 1.00 56.62 83 ALA A CA 1
ATOM 643 C C . ALA A 1 83 ? -4.182 -11.331 22.750 1.00 56.62 83 ALA A C 1
ATOM 645 O O . ALA A 1 83 ? -3.193 -11.666 22.104 1.00 56.62 83 ALA A O 1
ATOM 646 N N . GLY A 1 84 ? -4.893 -12.202 23.474 1.00 56.88 84 GLY A N 1
ATOM 647 C CA . GLY A 1 84 ? -4.661 -13.649 23.499 1.00 56.88 84 GLY A CA 1
ATOM 648 C C . GLY A 1 84 ? -5.532 -14.446 22.524 1.00 56.88 84 GLY A C 1
ATOM 649 O O . GLY A 1 84 ? -5.387 -15.665 22.450 1.00 56.88 84 GLY A O 1
ATOM 650 N N . SER A 1 85 ? -6.442 -13.797 21.787 1.00 53.78 85 SER A N 1
ATOM 651 C CA . SER A 1 85 ? -7.310 -14.490 20.833 1.00 53.78 85 SER A CA 1
ATOM 652 C C . SER A 1 85 ? -6.564 -14.752 19.519 1.00 53.78 85 SER A C 1
ATOM 654 O O . SER A 1 85 ? -6.312 -13.859 18.716 1.00 53.78 85 SER A O 1
ATOM 656 N N . SER A 1 86 ? -6.143 -16.003 19.324 1.00 44.88 86 SER A N 1
ATOM 657 C CA . SER A 1 86 ? -5.621 -16.480 18.040 1.00 44.88 86 SER A CA 1
ATOM 658 C C . SER A 1 86 ? -6.763 -16.512 17.009 1.00 44.88 86 SER A C 1
ATOM 660 O O . SER A 1 86 ? -7.866 -16.932 17.370 1.00 44.88 86 SER A O 1
ATOM 662 N N . PRO A 1 87 ? -6.554 -16.082 15.749 1.00 47.38 87 PRO A N 1
ATOM 663 C CA . PRO A 1 87 ? -7.610 -16.001 14.746 1.00 47.38 87 PRO A CA 1
ATOM 664 C C . PRO A 1 87 ? -7.950 -17.399 14.215 1.00 47.38 87 PRO A C 1
ATOM 666 O O . PRO A 1 87 ? -7.508 -17.821 13.148 1.00 47.38 87 PRO A O 1
ATOM 669 N N . SER A 1 88 ? -8.756 -18.147 14.960 1.00 46.66 88 SER A N 1
ATOM 670 C CA . SER A 1 88 ? -9.353 -19.393 14.490 1.00 46.66 88 SER A CA 1
ATOM 671 C C . SER A 1 88 ? -10.595 -19.085 13.648 1.00 46.66 88 SER A C 1
ATOM 673 O O . SER A 1 88 ? -11.708 -18.978 14.146 1.00 46.66 88 SER A O 1
ATOM 675 N N . HIS A 1 89 ? -10.365 -18.945 12.338 1.00 50.66 89 HIS A N 1
ATOM 676 C CA . HIS A 1 89 ? -11.318 -19.171 11.245 1.00 50.66 89 HIS A CA 1
ATOM 677 C C . HIS A 1 89 ? -12.772 -18.685 11.432 1.00 50.66 89 HIS A C 1
ATOM 679 O O . HIS A 1 89 ? -13.601 -19.438 11.945 1.00 50.66 89 HIS A O 1
ATOM 685 N N . ARG A 1 90 ? -13.142 -17.566 10.779 1.00 42.34 90 ARG A N 1
ATOM 686 C CA . ARG A 1 90 ? -14.305 -17.530 9.857 1.00 42.34 90 ARG A CA 1
ATOM 687 C C . ARG A 1 90 ? -14.378 -16.230 9.038 1.00 42.34 90 ARG A C 1
ATOM 689 O O . ARG A 1 90 ? -15.021 -15.269 9.435 1.00 42.34 90 ARG A O 1
ATOM 696 N N . PHE A 1 91 ? -13.796 -16.228 7.839 1.00 39.94 91 PHE A N 1
ATOM 697 C CA . PHE A 1 91 ? -14.255 -15.331 6.775 1.00 39.94 91 PHE A CA 1
ATOM 698 C C . PHE A 1 91 ? -15.624 -15.845 6.304 1.00 39.94 91 PHE A C 1
ATOM 700 O O . PHE A 1 91 ? -15.705 -16.883 5.647 1.00 39.94 91 PHE A O 1
ATOM 707 N N . ARG A 1 92 ? -16.710 -15.154 6.649 1.00 37.34 92 ARG A N 1
ATOM 708 C CA . ARG A 1 92 ? -17.969 -15.251 5.902 1.00 37.34 92 ARG A CA 1
ATOM 709 C C . ARG A 1 92 ? -18.435 -13.830 5.620 1.00 37.34 92 ARG A C 1
ATOM 711 O O . ARG A 1 92 ? -18.997 -13.183 6.489 1.00 37.34 92 ARG A O 1
ATOM 718 N N . LEU A 1 93 ? -18.138 -13.374 4.406 1.00 40.28 93 LEU A N 1
ATOM 719 C CA . LEU A 1 93 ? -18.770 -12.206 3.809 1.00 40.28 93 LEU A CA 1
ATOM 720 C C . LEU A 1 93 ? -20.233 -12.581 3.525 1.00 40.28 93 LEU A C 1
ATOM 722 O O . LEU A 1 93 ? -20.484 -13.470 2.707 1.00 40.28 93 LEU A O 1
ATOM 726 N N . GLN A 1 94 ? -21.163 -11.957 4.238 1.00 42.03 94 GLN A N 1
ATOM 727 C CA . GLN A 1 94 ? -22.485 -11.587 3.734 1.00 42.03 94 GLN A CA 1
ATOM 728 C C . GLN A 1 94 ? -22.706 -10.124 4.091 1.00 42.03 94 GLN A C 1
ATOM 730 O O . GLN A 1 94 ? -22.273 -9.743 5.202 1.00 42.03 94 GLN A O 1
#

Radius of gyration: 21.63 Å; Cα contacts (8 Å, |Δi|>4): 42; chains: 1; bounding box: 47×31×54 Å